Protein AF-A0A940SQ29-F1 (afdb_monomer_lite)

Secondary structure (DSSP, 8-state):
-HHHHHHHHHHHTT--HHHHHHHHTS-HHHHHHHHTSS--PPTTSHHHHHHHHHHHHHHHHTT-HHHHHH-

Radius of gyration: 11.2 Å; chains: 1; bounding box: 28×20×25 Å

Sequence (71 aa):
MFSERLTQLMQHLQISSAELANTMQCDTSNI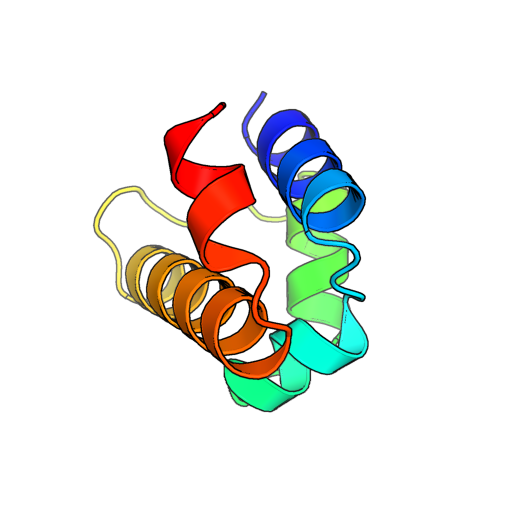SRMCSGARVPKYGGTAFMRLLRGLYRCAAQKNCLPVLCEM

Foldseek 3Di:
DQLCVLLVLCVLLVHQLVQLCVLLVHDSVVSVCSNVVVDDDDVPDPVVVSSVSSSCVSSVVSVNPVVVVVD

pLDDT: mean 92.92, std 4.8, range [70.06, 96.88]

Structure (mmCIF, N/CA/C/O backbone):
data_AF-A0A940SQ29-F1
#
_entry.id   AF-A0A940SQ29-F1
#
loop_
_atom_site.group_PDB
_atom_site.id
_atom_site.type_symbol
_atom_site.label_atom_id
_atom_site.label_alt_id
_atom_site.label_comp_id
_atom_site.label_asym_id
_atom_site.label_entity_id
_atom_site.label_seq_id
_atom_site.pdbx_PDB_ins_code
_atom_site.Cartn_x
_atom_site.Cartn_y
_atom_site.Cartn_z
_atom_site.occupancy
_atom_site.B_iso_or_equiv
_atom_site.auth_seq_id
_atom_site.auth_comp_id
_atom_site.auth_asym_id
_atom_site.auth_atom_id
_atom_site.pdbx_PDB_model_num
ATOM 1 N N . MET A 1 1 ? -9.786 3.383 -12.613 1.00 86.62 1 MET A N 1
ATOM 2 C CA . MET A 1 1 ? -8.376 2.948 -12.805 1.00 86.62 1 MET A CA 1
ATOM 3 C C . MET A 1 1 ? -7.833 2.266 -11.538 1.00 86.62 1 ME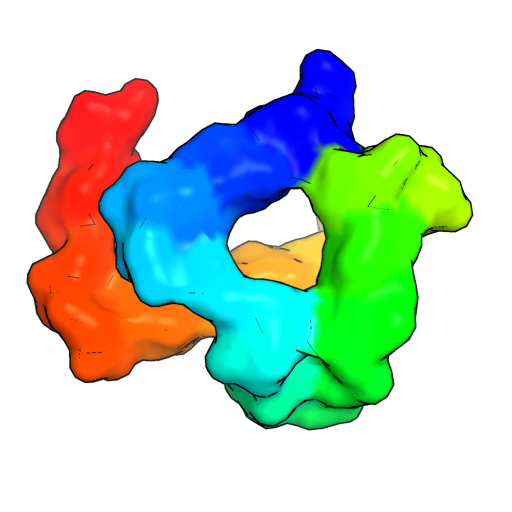T A C 1
ATOM 5 O O . MET A 1 1 ? -8.505 2.303 -10.516 1.00 86.62 1 MET A O 1
ATOM 9 N N . PHE A 1 2 ? -6.664 1.600 -11.584 1.00 92.88 2 PHE A N 1
ATOM 10 C CA . PHE A 1 2 ? -6.069 0.901 -10.417 1.00 92.88 2 PHE A CA 1
ATOM 11 C C . PHE A 1 2 ? -5.913 1.815 -9.192 1.00 92.88 2 PHE A C 1
ATOM 13 O O . PHE A 1 2 ? -6.327 1.448 -8.097 1.00 92.88 2 PHE A O 1
ATOM 20 N N . SER A 1 3 ? -5.348 3.005 -9.394 1.00 96.19 3 SER A N 1
ATOM 21 C CA . SER A 1 3 ? -5.074 3.999 -8.352 1.00 96.19 3 SER A CA 1
ATOM 22 C C . SER A 1 3 ? -6.336 4.474 -7.638 1.00 96.19 3 SER A C 1
ATOM 24 O O . SER A 1 3 ? -6.364 4.535 -6.412 1.00 96.19 3 SER A O 1
ATOM 26 N N . GLU A 1 4 ? -7.400 4.746 -8.393 1.00 96.50 4 GLU A N 1
ATOM 27 C CA . GLU A 1 4 ? -8.709 5.133 -7.853 1.00 96.50 4 GLU A CA 1
ATOM 28 C C . GLU A 1 4 ? -9.297 4.023 -6.979 1.00 96.50 4 GLU A C 1
ATOM 30 O O . GLU A 1 4 ? -9.685 4.283 -5.844 1.00 96.50 4 GLU A O 1
ATOM 35 N N . ARG A 1 5 ? -9.293 2.773 -7.468 1.00 94.38 5 ARG A N 1
ATOM 36 C CA . ARG A 1 5 ? -9.807 1.621 -6.709 1.00 94.38 5 ARG A CA 1
ATOM 37 C C . ARG A 1 5 ? -8.995 1.368 -5.444 1.00 94.38 5 ARG A C 1
ATOM 39 O O . ARG A 1 5 ? -9.574 1.108 -4.398 1.00 94.38 5 ARG A O 1
ATOM 46 N N . LEU A 1 6 ? -7.666 1.469 -5.523 1.00 95.62 6 LEU A N 1
ATOM 47 C CA . LEU A 1 6 ? -6.801 1.345 -4.351 1.00 95.62 6 LEU A CA 1
ATOM 48 C C . LEU A 1 6 ? -7.088 2.452 -3.330 1.00 95.62 6 LEU A C 1
ATOM 50 O O . LEU A 1 6 ? -7.206 2.169 -2.143 1.00 95.62 6 LEU A O 1
ATOM 54 N N . THR A 1 7 ? -7.228 3.695 -3.790 1.00 96.12 7 THR A N 1
ATOM 55 C CA . THR A 1 7 ? -7.503 4.847 -2.922 1.00 96.12 7 THR A CA 1
ATOM 56 C C . THR A 1 7 ? -8.856 4.702 -2.232 1.00 96.12 7 THR A C 1
ATOM 58 O O . THR A 1 7 ? -8.935 4.853 -1.016 1.00 96.12 7 THR A O 1
ATOM 61 N N . GLN A 1 8 ? -9.901 4.337 -2.978 1.00 94.75 8 GLN A N 1
ATOM 62 C CA . GLN A 1 8 ? -11.231 4.071 -2.427 1.00 94.75 8 GLN A CA 1
ATOM 63 C C . GLN A 1 8 ? -11.201 2.934 -1.409 1.00 94.75 8 GLN A C 1
ATOM 65 O O . GLN A 1 8 ? -11.756 3.079 -0.324 1.00 94.75 8 GLN A O 1
ATOM 70 N N . LEU A 1 9 ? -10.514 1.833 -1.722 1.00 93.75 9 LEU A N 1
ATOM 71 C CA . LEU A 1 9 ? -10.366 0.702 -0.811 1.00 93.75 9 LEU A CA 1
ATOM 72 C C . LEU A 1 9 ? -9.668 1.122 0.488 1.00 93.75 9 LEU A C 1
ATOM 74 O O . LEU A 1 9 ? -10.155 0.831 1.575 1.00 93.75 9 LEU A O 1
ATOM 78 N N . MET A 1 10 ? -8.559 1.858 0.393 1.00 94.38 10 MET A N 1
ATOM 79 C CA . MET A 1 10 ? -7.856 2.377 1.567 1.00 94.38 10 MET A CA 1
ATOM 80 C C . MET A 1 10 ? -8.739 3.317 2.400 1.00 94.38 10 MET A C 1
ATOM 82 O O . MET A 1 10 ? -8.719 3.224 3.624 1.00 94.38 10 MET A O 1
ATOM 86 N N . GLN A 1 11 ? -9.550 4.168 1.765 1.00 93.94 11 GLN A N 1
ATOM 87 C CA . GLN A 1 11 ? -10.505 5.040 2.457 1.00 93.94 11 GLN A CA 1
ATOM 88 C C . GLN A 1 11 ? -11.597 4.247 3.189 1.00 93.94 11 GLN A C 1
ATOM 90 O O . GLN A 1 11 ? -11.846 4.518 4.362 1.00 93.94 11 GLN A O 1
ATOM 95 N N . HIS A 1 12 ? -12.202 3.247 2.540 1.00 92.31 12 HIS A N 1
ATOM 96 C CA . HIS A 1 12 ? -13.257 2.415 3.138 1.00 92.31 12 HIS A CA 1
ATOM 97 C C . HIS A 1 12 ? -12.738 1.595 4.321 1.00 92.31 12 HIS A C 1
ATOM 99 O O . HIS A 1 12 ? -13.405 1.478 5.344 1.00 92.31 12 HIS A O 1
ATOM 105 N N . LEU A 1 13 ? -11.514 1.079 4.211 1.00 91.81 13 LEU A N 1
ATOM 106 C CA . LEU A 1 13 ? -10.857 0.333 5.284 1.00 91.81 13 LEU A CA 1
ATOM 107 C C . LEU A 1 13 ? -10.227 1.242 6.351 1.00 91.81 13 LEU A C 1
ATOM 109 O O . LEU A 1 13 ? -9.654 0.739 7.319 1.00 91.81 13 LEU A O 1
ATOM 113 N N . GLN A 1 14 ? -10.292 2.566 6.162 1.00 92.56 14 GLN A N 1
ATOM 114 C CA . GLN A 1 14 ? -9.624 3.576 6.984 1.00 92.56 14 GLN A CA 1
ATOM 115 C C . GLN A 1 14 ? -8.120 3.304 7.162 1.00 92.56 14 GLN A C 1
ATOM 117 O O . GLN A 1 14 ? -7.560 3.519 8.236 1.00 92.56 14 GLN A O 1
ATOM 122 N N . ILE A 1 15 ? -7.452 2.801 6.123 1.00 93.81 15 ILE A N 1
ATOM 123 C CA . ILE A 1 15 ? -6.017 2.497 6.116 1.00 93.81 15 ILE A CA 1
ATOM 124 C C . ILE A 1 15 ? -5.256 3.692 5.541 1.00 93.81 15 ILE A C 1
ATOM 126 O O . ILE A 1 15 ? -5.469 4.100 4.400 1.00 93.81 15 ILE A O 1
ATOM 130 N N . SER A 1 16 ? -4.310 4.220 6.307 1.00 94.62 16 SER A N 1
ATOM 131 C CA . SER A 1 16 ? -3.374 5.242 5.846 1.00 94.62 16 SER A CA 1
ATOM 132 C C . SER A 1 16 ? -2.221 4.639 5.038 1.00 94.62 16 SER A C 1
ATOM 134 O O . SER A 1 16 ? -1.834 3.478 5.204 1.00 94.62 16 SER A O 1
ATOM 136 N N . SER A 1 17 ? -1.591 5.461 4.196 1.00 95.69 17 SER A N 1
ATOM 137 C CA . SER A 1 17 ? -0.388 5.054 3.462 1.00 95.69 17 SER A CA 1
ATOM 138 C C . SER A 1 17 ? 0.751 4.613 4.381 1.00 95.69 17 SER A C 1
ATOM 140 O O . SER A 1 17 ? 1.502 3.718 4.009 1.00 95.69 17 SER A O 1
ATOM 142 N N . ALA A 1 18 ? 0.878 5.209 5.572 1.00 95.75 18 ALA A N 1
ATOM 143 C CA . ALA A 1 18 ? 1.918 4.862 6.539 1.00 95.75 18 ALA A CA 1
ATOM 144 C C . ALA A 1 18 ? 1.688 3.478 7.168 1.00 95.75 18 ALA A C 1
ATOM 146 O O . ALA A 1 18 ? 2.623 2.684 7.263 1.00 95.75 18 ALA A O 1
ATOM 147 N N . GLU A 1 19 ? 0.446 3.156 7.540 1.00 95.12 19 GLU A N 1
ATOM 148 C CA . GLU A 1 19 ? 0.084 1.835 8.078 1.00 95.12 19 GLU A CA 1
ATOM 149 C C . GLU A 1 19 ? 0.330 0.728 7.049 1.00 95.12 19 GLU A C 1
ATOM 151 O O . GLU A 1 19 ? 0.932 -0.306 7.360 1.00 95.12 19 GLU A O 1
ATOM 156 N N . LEU A 1 20 ? -0.085 0.965 5.801 1.00 95.94 20 LEU A N 1
ATOM 157 C CA . LEU A 1 20 ? 0.117 0.004 4.724 1.00 95.94 20 LEU A CA 1
ATOM 158 C C . LEU A 1 20 ? 1.606 -0.166 4.394 1.00 95.94 20 LEU A C 1
ATOM 160 O O . LEU A 1 20 ? 2.069 -1.291 4.218 1.00 95.94 20 LEU A O 1
ATOM 164 N N . ALA A 1 21 ? 2.368 0.929 4.362 1.00 96.06 21 ALA A N 1
ATOM 165 C CA . ALA A 1 21 ? 3.807 0.909 4.124 1.00 96.06 21 ALA A CA 1
ATOM 166 C C . ALA A 1 21 ? 4.566 0.127 5.205 1.00 96.06 21 ALA A C 1
ATOM 168 O O . ALA A 1 21 ? 5.390 -0.728 4.875 1.00 96.06 21 ALA A O 1
ATOM 169 N N . ASN A 1 22 ? 4.228 0.346 6.480 1.00 95.00 22 ASN A N 1
ATOM 170 C CA . ASN A 1 22 ? 4.783 -0.404 7.607 1.00 95.00 22 ASN A CA 1
ATOM 171 C C . ASN A 1 22 ? 4.471 -1.906 7.466 1.00 95.00 22 ASN A C 1
ATOM 173 O O . ASN A 1 22 ? 5.375 -2.743 7.464 1.00 95.00 22 ASN A O 1
ATOM 177 N N . THR A 1 23 ? 3.208 -2.246 7.199 1.00 94.25 23 THR A N 1
ATOM 178 C CA . THR A 1 23 ? 2.769 -3.640 7.016 1.00 94.25 23 THR A CA 1
ATOM 179 C C . THR A 1 23 ? 3.451 -4.322 5.825 1.00 94.25 23 THR A C 1
ATOM 181 O O . THR A 1 23 ? 3.781 -5.509 5.878 1.00 94.25 23 THR A O 1
ATOM 184 N N . MET A 1 24 ? 3.683 -3.579 4.741 1.00 93.38 24 MET A N 1
ATOM 185 C CA . MET A 1 24 ? 4.380 -4.058 3.546 1.00 93.38 24 MET A CA 1
ATOM 186 C C . MET A 1 24 ? 5.909 -4.037 3.677 1.00 93.38 24 MET A C 1
ATOM 188 O O . MET A 1 24 ? 6.580 -4.589 2.794 1.00 93.38 24 MET A O 1
ATOM 192 N N . GLN A 1 25 ? 6.448 -3.442 4.748 1.00 93.12 25 GLN A N 1
ATOM 193 C CA . GLN A 1 25 ? 7.872 -3.172 4.959 1.00 93.12 25 GLN A CA 1
ATOM 194 C C . GLN A 1 25 ? 8.488 -2.440 3.756 1.00 93.12 25 GLN A C 1
ATOM 196 O O . GLN A 1 25 ? 9.413 -2.934 3.106 1.00 93.12 25 GLN A O 1
ATOM 201 N N . CYS A 1 26 ? 7.907 -1.296 3.397 1.00 93.50 26 CYS A N 1
ATOM 202 C CA . CYS A 1 26 ? 8.401 -0.426 2.332 1.00 93.50 26 CYS A CA 1
ATOM 203 C C . CYS A 1 26 ? 8.232 1.051 2.694 1.00 93.50 26 CYS A C 1
ATOM 205 O O . CYS A 1 26 ? 7.511 1.384 3.628 1.00 93.50 26 CYS A O 1
ATOM 207 N N . ASP A 1 27 ? 8.825 1.949 1.907 1.00 95.56 27 ASP A N 1
ATOM 208 C CA . ASP A 1 27 ? 8.619 3.385 2.096 1.00 95.56 27 ASP A CA 1
ATOM 209 C C . ASP A 1 27 ? 7.183 3.814 1.793 1.00 95.56 27 ASP A C 1
ATOM 211 O O . ASP A 1 27 ? 6.586 3.381 0.802 1.00 95.56 27 ASP A O 1
ATOM 215 N N . THR A 1 28 ? 6.666 4.761 2.577 1.00 96.19 28 THR A N 1
ATOM 216 C CA . THR A 1 28 ? 5.355 5.394 2.361 1.00 96.19 28 THR A CA 1
ATOM 217 C C . THR A 1 28 ? 5.219 5.983 0.956 1.00 96.19 28 THR A C 1
ATOM 219 O O . THR A 1 28 ? 4.142 5.932 0.364 1.00 96.19 28 THR A O 1
ATOM 222 N N . SER A 1 29 ? 6.321 6.464 0.369 1.00 96.44 29 SER A N 1
ATOM 223 C CA . SER A 1 29 ? 6.358 6.980 -1.004 1.00 96.44 29 SER A CA 1
ATOM 224 C C . SER A 1 29 ? 5.955 5.933 -2.051 1.00 96.44 29 SER A C 1
ATOM 226 O O . SER A 1 29 ? 5.364 6.292 -3.071 1.00 96.44 29 SER A O 1
ATOM 228 N N . ASN A 1 30 ? 6.193 4.637 -1.800 1.00 95.06 30 ASN A N 1
ATOM 229 C CA . ASN A 1 30 ? 5.725 3.567 -2.681 1.00 95.06 30 ASN A CA 1
ATOM 230 C C . ASN A 1 30 ? 4.201 3.494 -2.711 1.00 95.06 30 ASN A C 1
ATOM 232 O O . ASN A 1 30 ? 3.628 3.343 -3.790 1.00 95.06 30 ASN A O 1
ATOM 236 N N . ILE A 1 31 ? 3.557 3.624 -1.550 1.00 96.31 31 ILE A N 1
ATOM 237 C CA . ILE A 1 31 ? 2.098 3.608 -1.440 1.00 96.31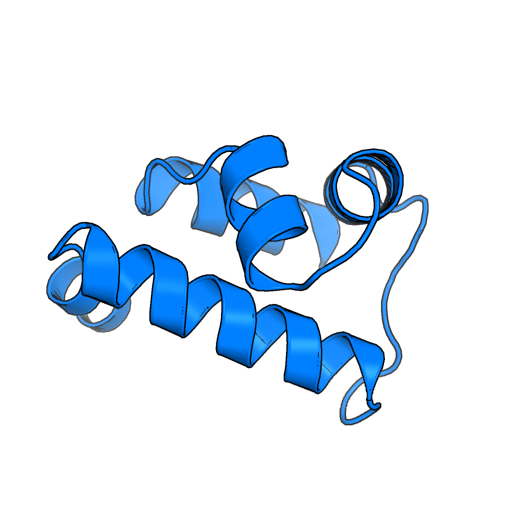 31 ILE A CA 1
ATOM 238 C C . ILE A 1 31 ? 1.515 4.868 -2.073 1.00 96.31 31 ILE A C 1
ATOM 240 O O . ILE A 1 31 ? 0.647 4.765 -2.935 1.00 96.31 31 ILE A O 1
ATOM 244 N N . SER A 1 32 ? 2.066 6.042 -1.752 1.00 96.19 32 SER A N 1
ATOM 245 C CA . SER A 1 32 ? 1.624 7.313 -2.336 1.00 96.19 32 SER A CA 1
ATOM 246 C C . SER A 1 32 ? 1.691 7.302 -3.864 1.00 96.19 32 SER A C 1
ATOM 248 O O . SER A 1 32 ? 0.753 7.741 -4.524 1.00 96.19 32 SER A O 1
ATOM 250 N N . ARG A 1 33 ? 2.757 6.732 -4.444 1.00 96.88 33 ARG A N 1
ATOM 251 C CA . ARG A 1 33 ? 2.873 6.553 -5.898 1.00 96.88 33 ARG A CA 1
ATOM 252 C C . ARG A 1 33 ? 1.842 5.587 -6.480 1.00 96.88 33 ARG A C 1
ATOM 254 O O . ARG A 1 33 ? 1.454 5.756 -7.632 1.00 96.88 33 ARG A O 1
ATOM 261 N N . MET A 1 34 ? 1.430 4.564 -5.733 1.00 96.69 34 MET A N 1
ATOM 262 C CA . MET A 1 34 ? 0.364 3.661 -6.172 1.00 96.69 34 MET A CA 1
ATOM 263 C C . MET A 1 34 ? -1.002 4.351 -6.141 1.00 96.69 34 MET A C 1
ATOM 265 O O . MET A 1 34 ? -1.746 4.253 -7.117 1.00 96.69 34 MET A O 1
ATOM 269 N N . CYS A 1 35 ? -1.296 5.114 -5.086 1.00 95.81 35 CYS A N 1
ATOM 270 C CA . CYS A 1 35 ? -2.537 5.883 -4.971 1.00 95.81 35 CYS A CA 1
ATOM 271 C C . CYS A 1 35 ? -2.632 7.020 -6.000 1.00 95.81 35 CYS A C 1
ATOM 273 O O . CYS A 1 35 ? -3.721 7.307 -6.482 1.00 95.81 35 CYS A O 1
ATOM 275 N N . SER A 1 36 ? -1.510 7.627 -6.404 1.00 96.38 36 SER A N 1
ATOM 276 C CA . SER A 1 36 ? -1.495 8.642 -7.469 1.00 96.38 36 SER A CA 1
ATOM 277 C C . SER A 1 36 ? -1.463 8.064 -8.888 1.00 96.38 36 SER A C 1
ATOM 279 O O . SER A 1 36 ? -1.560 8.808 -9.858 1.00 96.38 36 SER A O 1
ATOM 281 N N . GLY A 1 37 ? -1.287 6.748 -9.040 1.00 95.81 37 GLY A N 1
ATOM 282 C CA . GLY A 1 37 ? -1.138 6.096 -10.346 1.00 95.81 37 GLY A CA 1
ATOM 283 C C . GLY A 1 37 ? 0.261 6.202 -10.963 1.00 95.81 37 GLY A C 1
ATOM 284 O O . GLY A 1 37 ? 0.531 5.537 -11.960 1.00 95.81 37 GLY A O 1
ATOM 285 N N . ALA A 1 38 ? 1.195 6.926 -10.335 1.00 96.62 38 ALA A N 1
ATOM 286 C CA . ALA A 1 38 ? 2.606 6.982 -10.739 1.00 96.62 38 ALA A CA 1
ATOM 287 C C . ALA A 1 38 ? 3.337 5.625 -10.620 1.00 96.62 38 ALA A C 1
ATOM 289 O O . ALA A 1 38 ? 4.495 5.478 -11.028 1.00 96.62 38 ALA A O 1
ATOM 290 N N . ARG A 1 39 ? 2.704 4.628 -9.996 1.00 94.81 39 ARG A N 1
ATOM 291 C CA . ARG A 1 39 ? 3.152 3.238 -9.969 1.00 94.81 39 ARG A CA 1
ATOM 292 C C . ARG A 1 39 ? 1.947 2.307 -10.022 1.00 94.81 39 ARG A C 1
ATOM 294 O O . ARG A 1 39 ? 1.144 2.284 -9.101 1.00 94.81 39 ARG A O 1
ATOM 301 N N . VAL A 1 40 ? 1.878 1.463 -11.044 1.00 95.62 40 VAL A N 1
ATOM 302 C CA . VAL A 1 40 ? 0.918 0.356 -11.097 1.00 95.62 40 VAL A CA 1
ATOM 303 C C . VAL A 1 40 ? 1.712 -0.947 -11.013 1.00 95.62 40 VAL A C 1
ATOM 305 O O . VAL A 1 40 ? 2.570 -1.188 -11.865 1.00 95.62 40 VAL A O 1
ATOM 308 N N . PRO A 1 41 ? 1.525 -1.774 -9.970 1.00 94.56 41 PRO A N 1
ATOM 309 C CA . PRO A 1 41 ? 2.220 -3.048 -9.879 1.00 94.56 41 PRO A CA 1
ATOM 310 C C . PRO A 1 41 ? 1.741 -3.993 -10.987 1.00 94.56 41 PRO A C 1
ATOM 312 O O . PRO A 1 41 ? 0.557 -4.037 -11.317 1.00 94.56 41 PRO A O 1
ATOM 315 N N . LYS A 1 42 ? 2.664 -4.787 -11.542 1.00 95.81 42 LYS A N 1
ATOM 316 C CA . LYS A 1 42 ? 2.324 -5.837 -12.511 1.00 95.81 42 LYS A CA 1
ATOM 317 C C . LYS A 1 42 ? 1.347 -6.825 -11.869 1.00 95.81 42 LYS A C 1
ATOM 319 O O . LYS A 1 42 ? 1.639 -7.356 -10.795 1.00 95.81 42 LYS A O 1
ATOM 324 N N . TYR A 1 43 ? 0.232 -7.093 -12.545 1.00 92.69 43 TYR A N 1
ATOM 325 C CA . TYR A 1 43 ? -0.750 -8.089 -12.118 1.00 92.69 43 TYR A CA 1
ATOM 326 C C . TYR A 1 43 ? -0.081 -9.450 -11.864 1.00 92.69 43 TYR A C 1
ATOM 328 O O . TYR A 1 43 ? 0.750 -9.894 -12.659 1.00 92.69 43 TYR A O 1
ATOM 336 N N . GLY A 1 44 ? -0.385 -10.071 -10.722 1.00 92.75 44 GLY A N 1
ATOM 337 C CA . GLY A 1 44 ? 0.222 -11.337 -10.284 1.00 92.75 44 GLY A CA 1
ATOM 338 C C . GLY A 1 44 ? 1.705 -11.265 -9.883 1.00 92.75 44 GLY A C 1
ATOM 339 O O . GLY A 1 44 ? 2.266 -12.260 -9.438 1.00 92.75 44 GLY A O 1
ATOM 340 N N . GLY A 1 45 ? 2.361 -10.107 -10.008 1.00 95.06 45 GLY A N 1
ATOM 341 C CA . GLY A 1 45 ? 3.756 -9.931 -9.609 1.00 95.06 45 GLY A CA 1
ATOM 342 C C . GLY A 1 45 ? 3.947 -9.812 -8.094 1.00 95.06 45 GLY A C 1
ATOM 343 O O . GLY A 1 45 ? 3.008 -9.582 -7.331 1.00 95.06 45 GLY A O 1
ATOM 344 N N . THR A 1 46 ? 5.201 -9.874 -7.643 1.00 93.62 46 THR A N 1
ATOM 345 C CA . THR A 1 46 ? 5.556 -9.818 -6.213 1.00 93.62 46 THR A CA 1
ATOM 346 C C . THR A 1 46 ? 5.027 -8.567 -5.510 1.00 93.62 46 THR A C 1
ATOM 348 O O . THR A 1 46 ? 4.497 -8.659 -4.406 1.00 93.62 46 THR A O 1
ATOM 351 N N . ALA A 1 47 ? 5.130 -7.393 -6.143 1.00 91.88 47 ALA A N 1
ATOM 352 C CA . ALA A 1 47 ? 4.629 -6.141 -5.570 1.00 91.88 47 ALA A CA 1
ATOM 353 C C . ALA A 1 47 ? 3.098 -6.143 -5.416 1.00 91.88 47 ALA A C 1
ATOM 355 O O . ALA A 1 47 ? 2.589 -5.677 -4.401 1.00 91.88 47 ALA A O 1
ATOM 356 N N . PHE A 1 48 ? 2.381 -6.720 -6.385 1.00 94.50 48 PHE A N 1
ATOM 357 C CA . PHE A 1 48 ? 0.929 -6.876 -6.331 1.00 94.50 48 PHE A CA 1
ATOM 358 C C . PHE A 1 48 ? 0.516 -7.810 -5.185 1.00 94.50 48 PHE A C 1
ATOM 360 O O . PHE A 1 48 ? -0.332 -7.456 -4.372 1.00 94.50 48 PHE A O 1
ATOM 367 N N . MET A 1 49 ? 1.189 -8.955 -5.038 1.00 95.25 49 MET A N 1
ATOM 368 C CA . MET A 1 49 ? 0.910 -9.890 -3.942 1.00 95.25 49 MET A CA 1
ATOM 369 C C . MET A 1 49 ? 1.255 -9.312 -2.565 1.00 95.25 49 MET A C 1
ATOM 371 O O . MET A 1 49 ? 0.523 -9.543 -1.602 1.00 95.25 49 MET A O 1
ATOM 375 N N . ARG A 1 50 ? 2.345 -8.539 -2.451 1.00 94.44 50 ARG A N 1
ATOM 376 C CA . ARG A 1 50 ? 2.687 -7.822 -1.209 1.00 94.44 50 ARG A CA 1
ATOM 377 C C . ARG A 1 50 ? 1.624 -6.784 -0.856 1.00 94.44 50 ARG A C 1
ATOM 379 O O . ARG A 1 50 ? 1.251 -6.712 0.309 1.00 94.44 50 ARG A O 1
ATOM 386 N N . LEU A 1 51 ? 1.114 -6.046 -1.843 1.00 95.50 51 LEU A N 1
ATOM 387 C CA . LEU A 1 51 ? 0.028 -5.084 -1.652 1.00 95.50 51 LEU A CA 1
ATOM 388 C C . LEU A 1 51 ? -1.247 -5.763 -1.141 1.00 95.50 51 LEU A C 1
ATOM 390 O O . LEU A 1 51 ? -1.776 -5.349 -0.114 1.00 95.50 51 LEU A O 1
ATOM 394 N N . LEU A 1 52 ? -1.700 -6.834 -1.802 1.00 94.38 52 LEU A N 1
ATOM 395 C CA . LEU A 1 52 ? -2.899 -7.573 -1.389 1.00 94.38 52 LEU A CA 1
ATOM 396 C C . LEU A 1 52 ? -2.779 -8.119 0.038 1.00 94.38 52 LEU A C 1
ATOM 398 O O . LEU A 1 52 ? -3.681 -7.944 0.854 1.00 94.38 52 LEU A O 1
ATOM 402 N N . ARG A 1 53 ? -1.641 -8.743 0.364 1.00 94.94 53 ARG A N 1
ATOM 403 C CA . ARG A 1 53 ? -1.379 -9.252 1.718 1.00 94.94 53 ARG A CA 1
ATOM 404 C C . ARG A 1 53 ? -1.305 -8.127 2.746 1.00 94.94 53 ARG A C 1
ATOM 406 O O . ARG A 1 53 ? -1.766 -8.319 3.866 1.00 94.94 53 ARG A O 1
ATOM 413 N N . GLY A 1 54 ? -0.726 -6.985 2.377 1.00 95.38 54 GLY A N 1
ATOM 414 C CA . GLY A 1 54 ? -0.663 -5.797 3.223 1.00 95.38 54 GLY A CA 1
ATOM 415 C C . GLY A 1 54 ? -2.056 -5.281 3.566 1.00 95.38 54 GLY A C 1
ATOM 416 O O . GLY A 1 54 ? -2.386 -5.175 4.741 1.00 95.38 54 GLY A O 1
ATOM 417 N N . LEU A 1 55 ? -2.896 -5.068 2.551 1.00 94.88 55 LEU A N 1
ATOM 418 C CA . LEU A 1 55 ? -4.282 -4.624 2.718 1.00 94.88 55 LEU A CA 1
ATOM 419 C C . LEU A 1 55 ? -5.091 -5.586 3.592 1.00 94.88 55 LEU A C 1
ATOM 421 O O . LEU A 1 55 ? -5.715 -5.152 4.555 1.00 94.88 55 LEU A O 1
ATOM 425 N N . TYR A 1 56 ? -5.022 -6.890 3.306 1.00 94.56 56 TYR A N 1
ATOM 426 C CA . TYR A 1 56 ? -5.711 -7.907 4.102 1.00 94.56 56 TYR A CA 1
ATOM 427 C C . TYR A 1 56 ? -5.270 -7.886 5.572 1.00 94.56 56 TYR A C 1
ATOM 429 O O . TYR A 1 56 ? -6.101 -7.931 6.475 1.00 94.56 56 TYR A O 1
ATOM 437 N N . ARG A 1 57 ? -3.960 -7.783 5.832 1.00 94.88 57 ARG A N 1
ATOM 438 C CA . ARG A 1 57 ? -3.420 -7.725 7.199 1.00 94.88 57 ARG A CA 1
ATOM 439 C C . ARG A 1 57 ? -3.846 -6.461 7.933 1.00 94.88 57 ARG A C 1
ATOM 441 O O . ARG A 1 57 ? -4.255 -6.565 9.084 1.00 94.88 57 ARG A O 1
ATOM 448 N N . CYS A 1 58 ? -3.787 -5.301 7.282 1.00 94.62 58 CYS A N 1
ATOM 449 C CA . CYS A 1 58 ? -4.271 -4.056 7.872 1.00 94.62 58 CYS A CA 1
ATOM 450 C C . CYS A 1 58 ? -5.767 -4.151 8.201 1.00 94.62 58 CYS A C 1
ATOM 452 O O . CYS A 1 58 ? -6.174 -3.776 9.297 1.00 94.62 58 CYS A O 1
ATOM 454 N N . ALA A 1 59 ? -6.571 -4.709 7.292 1.00 92.31 59 ALA A N 1
ATOM 455 C CA . ALA A 1 59 ? -8.001 -4.880 7.518 1.00 92.31 59 ALA A CA 1
ATOM 456 C C . ALA A 1 59 ? -8.301 -5.838 8.684 1.00 92.31 59 ALA A C 1
ATOM 458 O O . ALA A 1 59 ? -9.151 -5.552 9.526 1.00 92.31 59 ALA A O 1
ATOM 459 N N . ALA A 1 60 ? -7.551 -6.940 8.784 1.00 92.00 60 ALA A N 1
ATOM 460 C CA . ALA A 1 60 ? -7.623 -7.871 9.909 1.00 92.00 60 ALA A CA 1
ATOM 461 C C . ALA A 1 60 ? -7.266 -7.202 11.243 1.00 92.00 60 ALA A C 1
ATOM 463 O O . ALA A 1 60 ? -7.997 -7.351 12.216 1.00 92.00 60 ALA A O 1
ATOM 464 N N . GLN A 1 61 ? -6.186 -6.419 11.283 1.00 90.94 61 GLN A N 1
ATOM 465 C CA . GLN A 1 61 ? -5.757 -5.702 12.489 1.00 90.94 61 GLN A CA 1
ATOM 466 C C . GLN A 1 61 ? -6.770 -4.645 12.948 1.00 90.94 61 GLN A C 1
ATOM 468 O O . GLN A 1 61 ? -6.874 -4.381 14.143 1.00 90.94 61 GLN A O 1
ATOM 473 N N . LYS A 1 62 ? -7.528 -4.060 12.015 1.00 88.56 62 LYS A N 1
ATOM 474 C CA . LYS A 1 62 ? -8.571 -3.065 12.301 1.00 88.56 62 LYS A CA 1
ATOM 475 C C . LYS A 1 62 ? -9.963 -3.658 12.529 1.00 88.56 62 LYS A C 1
ATOM 477 O O . LYS A 1 62 ? -10.906 -2.898 12.715 1.00 88.56 62 LYS A O 1
ATOM 482 N N . ASN A 1 63 ? -10.113 -4.986 12.507 1.00 86.75 63 ASN A N 1
ATOM 483 C CA . ASN A 1 63 ? -11.414 -5.666 12.537 1.00 86.75 63 ASN A CA 1
ATOM 484 C C . ASN A 1 63 ? -12.389 -5.190 11.439 1.00 86.75 63 ASN A C 1
ATOM 486 O O . ASN A 1 63 ? -13.602 -5.304 11.592 1.00 86.75 63 ASN A O 1
ATOM 490 N N . CYS A 1 64 ? -11.874 -4.693 10.309 1.00 86.56 64 CYS A N 1
ATOM 491 C CA . CYS A 1 64 ? -12.682 -4.252 9.169 1.00 86.56 64 CYS A CA 1
ATOM 492 C C . CYS A 1 64 ? -12.683 -5.265 8.013 1.00 86.56 64 CYS A C 1
ATOM 494 O O . CYS A 1 64 ? -13.068 -4.935 6.897 1.00 86.56 64 CYS A O 1
ATOM 496 N N . LEU A 1 65 ? -12.310 -6.526 8.271 1.00 87.44 65 LEU A N 1
ATOM 497 C CA . LEU A 1 65 ? -12.514 -7.617 7.310 1.00 87.44 65 LEU A CA 1
ATOM 498 C C . LEU A 1 65 ? -13.971 -7.761 6.840 1.00 87.44 65 LEU A C 1
ATOM 500 O O . LEU A 1 65 ? -14.139 -8.001 5.649 1.00 87.44 65 LEU A O 1
ATOM 504 N N . PRO A 1 66 ? -15.015 -7.588 7.682 1.00 87.25 66 PRO A N 1
ATOM 505 C CA . PRO A 1 66 ? -16.397 -7.643 7.202 1.00 87.25 66 PRO A CA 1
ATOM 506 C C . PRO A 1 66 ? -16.687 -6.625 6.095 1.00 87.25 66 PRO A C 1
ATOM 508 O O . PRO A 1 66 ? -17.369 -6.957 5.135 1.00 87.25 66 PRO A O 1
ATOM 511 N N . VAL A 1 67 ? -16.066 -5.440 6.160 1.00 84.56 67 VAL A N 1
ATOM 512 C CA . VAL A 1 67 ? -16.204 -4.395 5.134 1.00 84.56 67 VAL A CA 1
ATOM 513 C C . VAL A 1 67 ? -15.722 -4.894 3.771 1.00 84.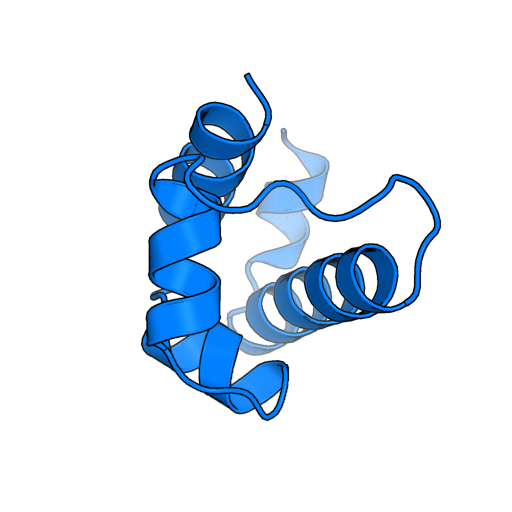56 67 VAL A C 1
ATOM 515 O O . VAL A 1 67 ? -16.336 -4.581 2.764 1.00 84.56 67 VAL A O 1
ATOM 518 N N . LEU A 1 68 ? -14.672 -5.725 3.715 1.00 81.50 68 LEU A N 1
ATOM 519 C CA . LEU A 1 68 ? -14.211 -6.318 2.450 1.00 81.50 68 LEU A CA 1
ATOM 520 C C . LEU A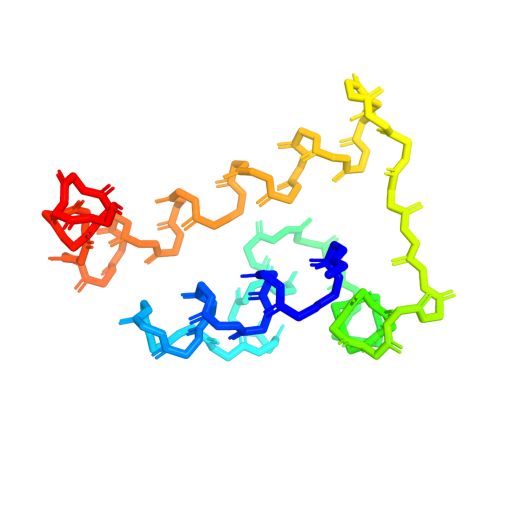 1 68 ? -15.227 -7.281 1.826 1.00 81.50 68 LEU A C 1
ATOM 522 O O . LEU A 1 68 ? -15.192 -7.472 0.616 1.00 81.50 68 LEU A O 1
ATOM 526 N N . CYS A 1 69 ? -16.080 -7.913 2.633 1.00 79.38 69 CYS A N 1
ATOM 527 C CA . CYS A 1 69 ? -17.102 -8.843 2.151 1.00 79.38 69 CYS A CA 1
ATOM 528 C C . CYS A 1 69 ? -18.373 -8.130 1.666 1.00 79.38 69 CYS A C 1
ATOM 530 O O . CYS A 1 69 ? -19.197 -8.756 1.004 1.00 79.38 69 CYS A O 1
ATOM 532 N N . GLU A 1 70 ? -18.539 -6.854 2.016 1.00 78.00 70 G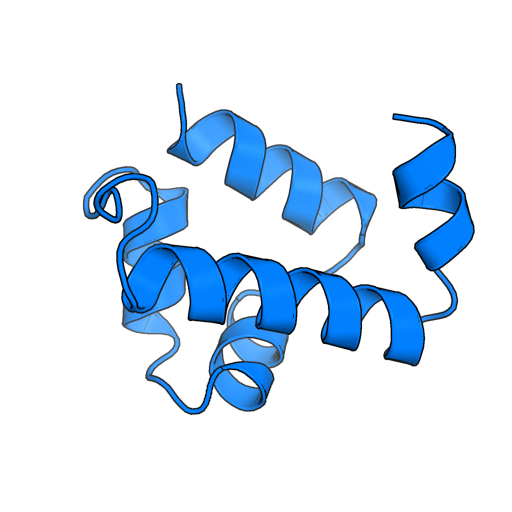LU A N 1
ATOM 533 C CA . GLU A 1 70 ? -19.703 -6.026 1.678 1.00 78.00 70 GLU A CA 1
ATOM 534 C C . GLU A 1 70 ? -19.464 -5.115 0.455 1.00 78.00 70 GLU A C 1
ATOM 536 O O . GLU A 1 70 ? -20.397 -4.456 -0.003 1.00 78.00 70 GLU A O 1
ATOM 541 N N . MET A 1 71 ? -18.231 -5.076 -0.068 1.00 70.06 71 MET A N 1
ATOM 542 C CA . MET A 1 71 ? -17.818 -4.314 -1.262 1.00 70.06 71 MET A CA 1
ATOM 543 C C . MET A 1 71 ? -18.006 -5.097 -2.561 1.00 70.06 71 MET A C 1
ATOM 545 O O . MET A 1 71 ? -18.351 -4.445 -3.573 1.00 70.06 71 MET A O 1
#